Protein AF-A0A380JZU6-F1 (afdb_monomer)

Structure (mmCIF, N/CA/C/O backbone):
data_AF-A0A380JZU6-F1
#
_entry.id   AF-A0A380JZU6-F1
#
loop_
_atom_site.group_PDB
_atom_site.id
_atom_site.type_symbol
_atom_site.label_atom_id
_atom_site.label_alt_id
_atom_site.label_comp_id
_atom_site.label_asym_id
_atom_site.label_entity_id
_atom_site.label_seq_id
_atom_site.pdbx_PDB_ins_code
_atom_site.Cartn_x
_atom_site.Cartn_y
_atom_site.Cartn_z
_atom_site.occupancy
_atom_site.B_iso_or_equiv
_atom_site.auth_seq_id
_atom_site.auth_comp_id
_atom_site.auth_asym_id
_atom_site.auth_atom_id
_atom_site.pdbx_PDB_model_num
ATOM 1 N N . MET A 1 1 ? -15.345 -0.603 10.536 1.00 88.44 1 MET A N 1
ATOM 2 C CA . MET A 1 1 ? -15.101 -0.574 9.081 1.00 88.44 1 MET A CA 1
ATOM 3 C C . MET A 1 1 ? -13.608 -0.703 8.896 1.00 88.44 1 MET A C 1
ATOM 5 O O . MET A 1 1 ? -12.886 -0.071 9.653 1.00 88.44 1 MET A O 1
ATOM 9 N N . GLU A 1 2 ? -13.164 -1.559 7.989 1.00 94.00 2 GLU A N 1
ATOM 10 C CA . GLU A 1 2 ? -11.741 -1.737 7.711 1.00 94.00 2 GLU A CA 1
ATOM 11 C C . GLU A 1 2 ? -11.262 -0.701 6.688 1.00 94.00 2 GLU A C 1
ATOM 13 O O . GLU A 1 2 ? -11.996 -0.374 5.753 1.00 94.00 2 GLU A O 1
ATOM 18 N N . VAL A 1 3 ? -10.041 -0.193 6.871 1.00 96.50 3 VAL A N 1
ATOM 19 C CA . VAL A 1 3 ? -9.372 0.726 5.945 1.00 96.50 3 VAL A CA 1
ATOM 20 C C . VAL A 1 3 ? -8.039 0.111 5.529 1.00 96.50 3 VAL A C 1
ATOM 22 O O . VAL A 1 3 ? -7.251 -0.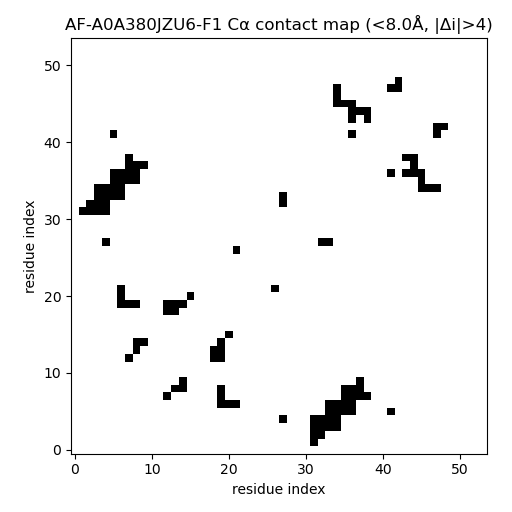336 6.365 1.00 96.50 3 VAL A O 1
ATOM 25 N N . ILE A 1 4 ? -7.799 0.076 4.219 1.00 97.50 4 ILE A N 1
ATOM 26 C CA . ILE A 1 4 ? -6.573 -0.447 3.618 1.00 97.50 4 ILE A CA 1
ATOM 27 C C . ILE A 1 4 ? -6.012 0.623 2.692 1.00 97.50 4 ILE A C 1
ATOM 29 O O . ILE A 1 4 ? -6.686 1.084 1.771 1.00 97.50 4 ILE A O 1
ATOM 33 N N . TYR A 1 5 ? -4.758 0.979 2.920 1.00 98.12 5 TYR A N 1
ATOM 34 C CA . TYR A 1 5 ? -4.007 1.914 2.105 1.00 98.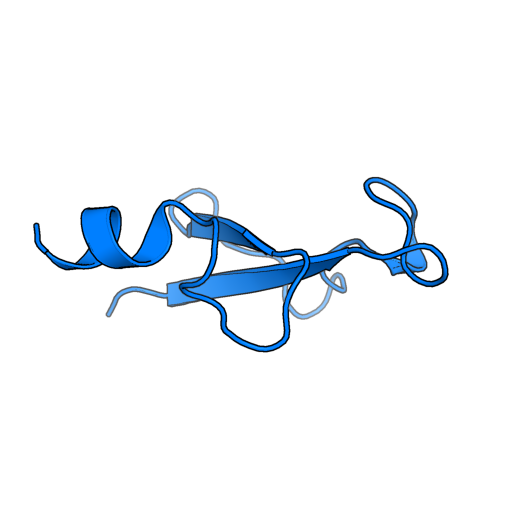12 5 TYR A CA 1
ATOM 35 C C . TYR A 1 5 ? -3.253 1.154 1.028 1.00 98.12 5 TYR A C 1
ATOM 37 O O . TYR A 1 5 ? -2.642 0.116 1.286 1.00 98.12 5 TYR A O 1
ATOM 45 N N . VAL A 1 6 ? -3.270 1.690 -0.188 1.00 97.62 6 VAL A N 1
ATOM 46 C CA . VAL A 1 6 ? -2.538 1.119 -1.314 1.00 97.62 6 VAL A CA 1
ATOM 47 C C . VAL A 1 6 ? -1.630 2.193 -1.888 1.00 97.62 6 VAL A C 1
ATOM 49 O O . VAL A 1 6 ? -2.126 3.210 -2.369 1.00 97.62 6 VAL A O 1
ATOM 52 N N . ARG A 1 7 ? -0.314 1.966 -1.865 1.00 97.50 7 ARG A N 1
ATOM 53 C CA . ARG A 1 7 ? 0.673 2.888 -2.449 1.00 97.50 7 ARG A CA 1
ATOM 54 C C . ARG A 1 7 ? 1.400 2.243 -3.618 1.00 97.50 7 ARG A C 1
ATOM 56 O O . ARG A 1 7 ? 1.668 1.040 -3.626 1.00 97.50 7 ARG A O 1
ATOM 63 N N . HIS A 1 8 ? 1.632 3.035 -4.657 1.00 98.06 8 HIS A N 1
ATOM 64 C CA . HIS A 1 8 ? 2.247 2.566 -5.890 1.00 98.06 8 HIS A CA 1
ATOM 65 C C . HIS A 1 8 ? 3.753 2.769 -5.839 1.00 98.06 8 HIS A C 1
ATOM 67 O O . HIS A 1 8 ? 4.188 3.782 -5.319 1.00 98.06 8 HIS A O 1
ATOM 73 N N . GLN A 1 9 ? 4.519 1.841 -6.398 1.00 97.94 9 GLN A N 1
ATOM 74 C CA . GLN A 1 9 ? 5.924 2.052 -6.719 1.00 97.94 9 GLN A CA 1
ATOM 75 C C . GLN A 1 9 ? 6.182 1.779 -8.199 1.00 97.94 9 GLN A C 1
ATOM 77 O O . GLN A 1 9 ? 5.616 0.835 -8.764 1.00 97.94 9 GLN A O 1
ATOM 82 N N . ASP A 1 10 ? 7.090 2.557 -8.766 1.00 97.06 10 ASP A N 1
ATOM 83 C CA . ASP A 1 10 ? 7.714 2.365 -10.072 1.00 97.06 10 ASP A CA 1
ATOM 84 C C . ASP A 1 10 ? 9.058 3.124 -10.099 1.00 97.06 10 ASP A C 1
ATOM 86 O O . ASP A 1 10 ? 9.592 3.479 -9.043 1.00 97.06 10 ASP A O 1
ATOM 90 N N . ASP A 1 11 ? 9.630 3.314 -11.287 1.00 96.62 11 ASP A N 1
ATOM 91 C CA . ASP A 1 11 ? 10.920 3.987 -11.455 1.00 96.62 11 ASP A CA 1
ATOM 92 C C . ASP A 1 11 ? 10.850 5.494 -11.139 1.00 96.62 11 ASP A C 1
ATOM 94 O O . ASP A 1 11 ? 11.855 6.076 -10.729 1.00 96.62 11 ASP A O 1
ATOM 98 N N . ASP A 1 12 ? 9.672 6.115 -11.272 1.00 95.38 12 ASP A N 1
ATOM 99 C CA . ASP A 1 12 ? 9.443 7.531 -10.963 1.00 95.38 12 ASP A CA 1
ATOM 100 C C . ASP A 1 12 ? 9.047 7.724 -9.485 1.00 95.38 12 ASP A C 1
ATOM 102 O O . ASP A 1 12 ? 9.413 8.716 -8.849 1.00 95.38 12 ASP A O 1
ATOM 106 N N . LEU A 1 13 ? 8.328 6.754 -8.912 1.00 95.50 13 LEU A N 1
ATOM 107 C CA . LEU A 1 13 ? 7.854 6.726 -7.532 1.00 95.50 13 LEU A CA 1
ATOM 108 C C . LEU A 1 13 ? 8.564 5.618 -6.742 1.00 95.50 13 LEU A C 1
ATOM 110 O O . LEU A 1 13 ? 7.997 4.575 -6.404 1.00 95.50 13 LEU A O 1
ATOM 114 N N . VAL A 1 14 ? 9.842 5.862 -6.460 1.00 97.00 14 VAL A N 1
ATOM 115 C CA . VAL A 1 14 ? 10.763 4.875 -5.882 1.00 97.00 14 VAL A CA 1
ATOM 116 C C . VAL A 1 14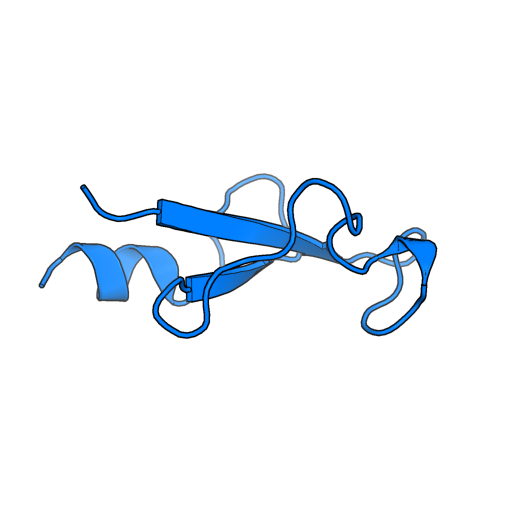 ? 10.365 4.489 -4.455 1.00 97.00 14 VAL A C 1
ATOM 118 O O . VAL A 1 14 ? 10.156 5.353 -3.600 1.00 97.00 14 VAL A O 1
ATOM 121 N N . PHE A 1 15 ? 10.336 3.183 -4.174 1.00 96.25 15 PHE A N 1
ATOM 122 C CA . PHE A 1 15 ? 10.045 2.629 -2.848 1.00 96.25 15 PHE A CA 1
ATOM 123 C C . PHE A 1 15 ? 10.951 3.225 -1.758 1.00 96.25 15 PHE A C 1
ATOM 125 O O . PHE A 1 15 ? 12.173 3.267 -1.902 1.00 96.25 15 PHE A O 1
ATOM 132 N N . GLY A 1 16 ? 10.348 3.664 -0.653 1.00 95.56 16 GLY A N 1
ATOM 133 C CA . GLY A 1 16 ? 11.029 4.302 0.478 1.00 95.56 16 GLY A CA 1
ATOM 134 C C . GLY A 1 16 ? 11.461 5.753 0.240 1.00 95.56 16 GLY A C 1
ATOM 135 O O . GLY A 1 16 ? 12.039 6.367 1.136 1.00 95.56 16 GLY A O 1
ATOM 136 N N . SER A 1 17 ? 11.210 6.324 -0.943 1.00 96.75 17 SER A N 1
ATOM 137 C CA . SER A 1 17 ? 11.435 7.754 -1.172 1.00 96.75 17 SER A CA 1
ATOM 138 C C . SER A 1 17 ? 10.358 8.596 -0.484 1.00 96.75 17 SER A C 1
ATOM 140 O O . SER A 1 17 ? 9.218 8.166 -0.327 1.00 96.75 17 SER A O 1
ATOM 142 N N . GLY A 1 18 ? 10.686 9.841 -0.126 1.00 96.00 18 GLY A N 1
ATOM 143 C CA . GLY A 1 18 ? 9.717 10.732 0.522 1.00 96.00 18 GLY A CA 1
ATOM 144 C C . GLY A 1 18 ? 8.471 11.014 -0.329 1.00 96.00 18 GLY A C 1
ATOM 145 O O . GLY A 1 18 ? 7.388 11.166 0.221 1.00 96.00 18 GLY A O 1
ATOM 146 N N . GLY A 1 19 ? 8.602 11.034 -1.661 1.00 94.44 19 GLY A N 1
ATOM 147 C CA . GLY A 1 19 ? 7.461 11.205 -2.570 1.00 94.44 19 GLY A CA 1
ATOM 148 C C . GLY A 1 19 ? 6.556 9.973 -2.666 1.00 94.44 19 GLY A C 1
ATOM 149 O O . GLY A 1 19 ? 5.399 10.102 -3.052 1.00 94.44 19 GLY A O 1
ATOM 150 N N . TRP A 1 20 ? 7.073 8.797 -2.307 1.00 97.12 20 TRP A N 1
ATOM 151 C CA . TRP A 1 20 ? 6.359 7.521 -2.333 1.00 97.12 20 TRP A CA 1
ATOM 152 C C . TRP A 1 20 ? 5.589 7.224 -1.036 1.00 97.12 20 TRP A C 1
ATOM 154 O O . TRP A 1 20 ? 4.614 6.466 -1.047 1.00 97.12 20 TRP A O 1
ATOM 164 N N . GLU A 1 21 ? 6.018 7.803 0.086 1.00 96.94 21 GLU A N 1
ATOM 165 C CA . GLU A 1 21 ? 5.355 7.618 1.374 1.00 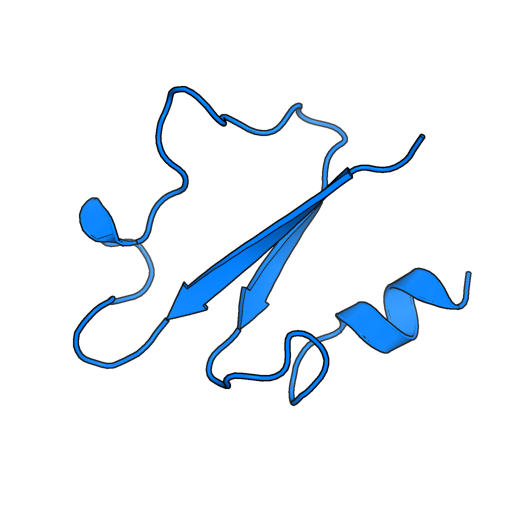96.94 21 GLU A CA 1
ATOM 166 C C . GLU A 1 21 ? 3.913 8.149 1.373 1.00 96.94 21 GLU A C 1
ATOM 168 O O . GLU A 1 21 ? 3.528 9.029 0.600 1.00 96.94 21 GLU A O 1
ATOM 173 N N . ILE A 1 22 ? 3.090 7.611 2.276 1.00 96.56 22 ILE A N 1
ATOM 174 C CA . ILE A 1 22 ? 1.741 8.142 2.484 1.00 96.56 22 ILE A CA 1
ATOM 175 C C . ILE A 1 22 ? 1.872 9.550 3.059 1.00 96.56 22 ILE A C 1
ATOM 177 O O . ILE A 1 22 ? 2.569 9.762 4.051 1.00 96.56 22 ILE A O 1
ATOM 181 N N . HIS A 1 23 ? 1.179 10.506 2.442 1.00 96.38 23 HIS A N 1
ATOM 182 C CA . HIS A 1 23 ? 1.175 11.885 2.910 1.00 96.38 23 HIS A CA 1
ATOM 183 C C . HIS A 1 23 ? 0.715 11.968 4.372 1.00 96.38 23 HIS A C 1
ATOM 185 O O . HIS A 1 23 ? -0.252 11.314 4.762 1.00 96.38 23 HIS A O 1
ATOM 191 N N . GLU A 1 24 ? 1.362 12.819 5.166 1.00 95.00 24 GLU A N 1
ATOM 192 C CA . GLU A 1 24 ? 1.151 12.927 6.617 1.00 95.00 24 GLU A CA 1
ATOM 193 C C . GLU A 1 24 ? -0.317 13.165 7.016 1.00 95.00 24 GLU A C 1
ATOM 195 O O . GLU A 1 24 ? -0.793 12.626 8.017 1.00 95.00 24 GLU A O 1
ATOM 200 N N . SER A 1 25 ? -1.081 13.886 6.190 1.00 96.50 25 SER A N 1
ATOM 201 C CA . SER A 1 25 ? -2.513 14.134 6.415 1.00 96.50 25 SER A CA 1
ATOM 202 C C . SER A 1 25 ? -3.394 12.882 6.300 1.00 96.50 25 SER A C 1
ATOM 204 O O . SER A 1 25 ? -4.572 12.935 6.642 1.00 96.50 25 SER A O 1
ATOM 206 N N . LEU A 1 26 ? -2.854 11.785 5.767 1.00 95.00 26 LEU A N 1
ATOM 207 C CA . LEU A 1 26 ? -3.511 10.493 5.565 1.00 95.00 26 LEU A CA 1
ATOM 208 C C . LEU A 1 26 ? -2.797 9.369 6.329 1.00 95.00 26 LEU A C 1
ATOM 210 O O . LEU A 1 26 ? -2.972 8.203 5.982 1.00 95.00 26 LEU A O 1
ATOM 214 N N . THR A 1 27 ? -1.990 9.708 7.339 1.00 95.19 27 THR A N 1
ATOM 215 C CA . THR A 1 27 ? -1.223 8.734 8.127 1.00 95.19 27 THR A CA 1
ATOM 216 C C . THR A 1 27 ? -2.127 7.598 8.624 1.00 95.19 27 THR A C 1
ATOM 218 O O . THR A 1 27 ? -3.088 7.878 9.348 1.00 95.19 27 THR A O 1
ATOM 221 N N . PRO A 1 28 ? -1.829 6.333 8.271 1.00 96.25 28 PRO A N 1
ATOM 222 C CA . PRO A 1 28 ? -2.611 5.195 8.736 1.00 96.25 28 PRO A CA 1
ATOM 223 C C . PRO A 1 28 ? -2.523 5.025 10.251 1.00 96.25 28 PRO A C 1
ATOM 225 O O . PRO A 1 28 ? -1.477 5.250 10.868 1.00 96.25 28 PRO A O 1
ATOM 228 N N . GLN A 1 29 ? -3.610 4.561 10.855 1.00 96.06 29 GLN A N 1
ATOM 229 C CA . GLN A 1 29 ? -3.606 4.082 12.230 1.00 96.06 29 GLN A CA 1
ATOM 230 C C . GLN A 1 29 ? -2.778 2.798 12.340 1.00 96.06 29 GLN A C 1
ATOM 232 O O . GLN A 1 29 ? -2.624 2.045 11.381 1.00 96.06 29 GLN A O 1
ATOM 237 N N . SER A 1 30 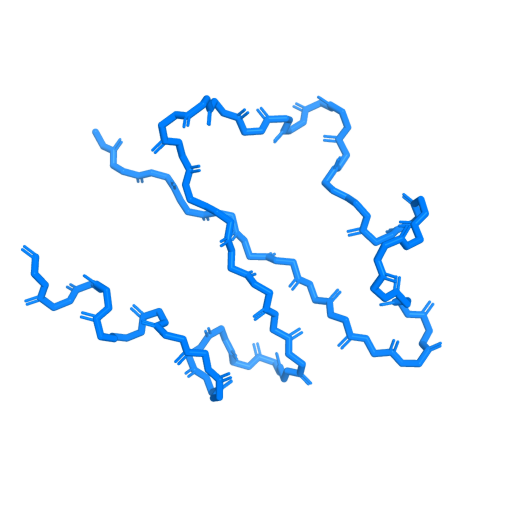? -2.283 2.493 13.541 1.00 92.12 30 SER A N 1
ATOM 238 C CA . SER A 1 30 ? -1.432 1.317 13.774 1.00 92.12 30 SER A CA 1
ATOM 239 C C . SER A 1 30 ? -2.095 -0.023 13.427 1.00 92.12 30 SER A C 1
ATOM 241 O O . SER A 1 30 ? -1.393 -0.997 13.165 1.00 92.12 30 SER A O 1
ATOM 243 N N . SER A 1 31 ? -3.429 -0.085 13.423 1.00 93.19 31 SER A N 1
ATOM 244 C CA . SER A 1 31 ? -4.205 -1.265 13.027 1.00 93.19 31 SER A CA 1
ATOM 245 C C . SER A 1 31 ? -4.547 -1.321 11.537 1.00 93.19 31 SER A C 1
ATOM 247 O O . SER A 1 31 ? -5.063 -2.338 11.080 1.00 93.19 31 SER A O 1
ATOM 249 N N . GLU A 1 32 ? -4.321 -0.245 10.783 1.00 96.81 32 GLU A N 1
ATOM 250 C CA . GLU A 1 32 ? -4.676 -0.165 9.366 1.00 96.81 32 GLU A CA 1
ATOM 251 C C . GLU A 1 32 ? -3.562 -0.728 8.488 1.00 96.81 32 GLU A C 1
ATOM 253 O O . GLU A 1 32 ? -2.367 -0.608 8.770 1.00 96.81 32 GLU A O 1
ATOM 258 N N . LYS A 1 33 ? -3.961 -1.383 7.398 1.00 96.31 33 LYS A N 1
ATOM 259 C CA . LYS A 1 33 ? -3.023 -2.115 6.556 1.00 96.31 33 LYS A CA 1
ATOM 260 C C . LYS A 1 33 ? -2.516 -1.250 5.411 1.00 96.31 33 LYS A C 1
ATOM 262 O O . LYS A 1 33 ? -3.304 -0.596 4.736 1.00 96.31 33 LYS A O 1
ATOM 267 N N . ILE A 1 34 ? -1.220 -1.341 5.124 1.00 97.69 34 ILE A N 1
ATOM 268 C CA . ILE A 1 34 ? -0.615 -0.800 3.903 1.00 97.69 34 ILE A CA 1
ATOM 269 C C . ILE A 1 34 ? -0.285 -1.957 2.952 1.00 97.69 34 ILE A C 1
ATOM 271 O O . ILE A 1 34 ? 0.203 -3.013 3.375 1.00 97.69 34 ILE A O 1
ATOM 275 N N . VAL A 1 35 ? -0.581 -1.766 1.668 1.00 98.06 35 VAL A N 1
ATOM 276 C CA . VAL A 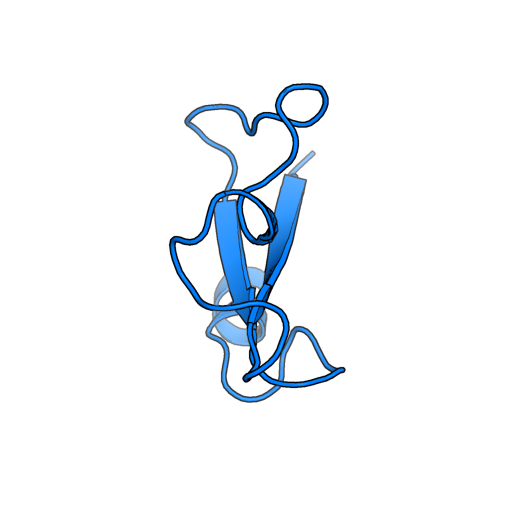1 35 ? -0.244 -2.677 0.573 1.00 98.06 35 VAL A CA 1
ATOM 277 C C . VAL A 1 35 ? 0.525 -1.917 -0.497 1.00 98.06 35 VAL A C 1
ATOM 279 O O . VAL A 1 35 ? 0.034 -0.943 -1.067 1.00 98.06 35 VAL A O 1
ATOM 282 N N . ASP A 1 36 ? 1.709 -2.419 -0.817 1.00 98.25 36 ASP A N 1
ATOM 283 C CA . ASP A 1 36 ? 2.541 -1.884 -1.888 1.00 98.25 36 ASP A CA 1
ATOM 284 C C . ASP A 1 36 ? 2.182 -2.567 -3.213 1.00 98.25 36 ASP A C 1
ATOM 286 O O . ASP A 1 36 ? 1.980 -3.786 -3.261 1.00 98.25 36 ASP A O 1
ATOM 290 N N . LYS A 1 37 ? 2.068 -1.789 -4.297 1.00 98.38 37 LYS A N 1
ATOM 291 C CA . LYS A 1 37 ? 1.748 -2.308 -5.638 1.00 98.38 37 LYS A CA 1
ATOM 292 C C . LYS A 1 37 ? 2.664 -1.744 -6.722 1.00 98.38 37 LYS A C 1
ATOM 294 O O . LYS A 1 37 ? 2.965 -0.555 -6.732 1.00 98.38 37 LYS A O 1
ATOM 299 N N . SER A 1 38 ? 2.955 -2.555 -7.736 1.00 98.19 38 SER A N 1
ATOM 300 C CA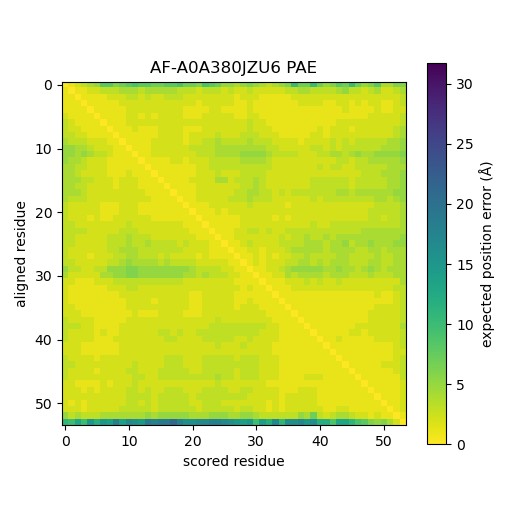 . SER A 1 38 ? 3.723 -2.142 -8.930 1.00 98.19 38 SER A CA 1
ATOM 301 C C . SER A 1 38 ? 2.904 -2.140 -10.227 1.00 98.19 38 SER A C 1
ATOM 303 O O . SER A 1 38 ? 3.444 -1.946 -11.306 1.00 98.19 38 SER A O 1
ATOM 305 N N . TYR A 1 39 ? 1.586 -2.351 -10.151 1.00 97.38 39 TYR A N 1
ATOM 306 C CA . TYR A 1 39 ? 0.685 -2.337 -11.310 1.00 97.38 39 TYR A CA 1
ATOM 307 C C . TYR A 1 39 ? -0.539 -1.451 -11.046 1.00 97.38 39 TYR A C 1
ATOM 309 O O . TYR A 1 39 ? -0.817 -1.079 -9.905 1.00 97.38 39 TYR A O 1
ATOM 317 N N . ASN A 1 40 ? -1.319 -1.142 -12.087 1.00 97.31 40 ASN A N 1
ATOM 318 C CA . ASN A 1 40 ? -2.573 -0.385 -11.938 1.00 97.31 40 ASN A CA 1
ATOM 319 C C . ASN A 1 40 ? -3.583 -1.103 -11.033 1.00 97.31 40 ASN A C 1
ATOM 321 O O . ASN A 1 40 ? -4.239 -0.476 -10.207 1.00 97.31 40 ASN A O 1
ATOM 325 N N . SER A 1 41 ? -3.675 -2.429 -11.148 1.00 98.12 41 SER A N 1
ATOM 326 C CA . SER A 1 41 ? -4.517 -3.236 -10.265 1.00 98.12 41 SER A CA 1
ATOM 327 C C . SER A 1 41 ? -3.882 -3.374 -8.882 1.00 98.12 41 SER A C 1
ATOM 329 O O . SER A 1 41 ? -2.761 -3.865 -8.767 1.00 98.12 41 SER A O 1
ATOM 331 N N . ALA A 1 42 ? -4.637 -3.033 -7.835 1.00 98.12 42 ALA A N 1
ATOM 332 C CA . ALA A 1 42 ? -4.242 -3.252 -6.441 1.00 98.12 42 ALA A CA 1
ATOM 333 C C . ALA A 1 42 ? -4.140 -4.740 -6.059 1.00 98.12 42 ALA A C 1
ATOM 335 O O . ALA A 1 42 ? -3.547 -5.072 -5.037 1.00 98.12 42 ALA A O 1
ATOM 336 N N . PHE A 1 43 ? -4.706 -5.638 -6.871 1.00 98.19 43 PHE A N 1
ATOM 337 C CA . PHE A 1 43 ? -4.692 -7.084 -6.637 1.00 98.19 43 PHE A CA 1
ATOM 338 C C . PHE A 1 43 ? -3.558 -7.798 -7.371 1.00 98.19 43 PHE A C 1
ATOM 340 O O . PHE A 1 43 ? -3.124 -8.873 -6.959 1.00 98.19 43 PHE A O 1
ATOM 347 N N . LYS A 1 44 ? -3.103 -7.245 -8.501 1.00 98.25 44 LYS A N 1
ATOM 348 C CA . LYS A 1 44 ? -2.108 -7.913 -9.339 1.00 98.25 44 LYS A CA 1
ATOM 349 C C . LYS A 1 44 ? -0.764 -7.923 -8.620 1.00 98.25 44 LYS A C 1
ATOM 351 O O . LYS A 1 44 ? -0.217 -6.865 -8.334 1.00 98.25 44 LYS A O 1
ATOM 356 N N . ALA A 1 45 ? -0.224 -9.124 -8.418 1.00 97.50 45 ALA A N 1
ATOM 357 C CA . ALA A 1 45 ? 1.058 -9.339 -7.750 1.00 97.50 45 ALA A CA 1
ATOM 358 C C . ALA A 1 45 ? 1.128 -8.715 -6.341 1.00 97.50 45 ALA A C 1
ATOM 360 O O . ALA A 1 45 ? 2.196 -8.315 -5.891 1.00 97.50 45 ALA A O 1
ATOM 361 N N . THR A 1 46 ? -0.008 -8.656 -5.641 1.00 97.44 46 THR A N 1
ATOM 362 C CA . THR A 1 46 ? -0.080 -8.299 -4.220 1.00 97.44 46 THR A CA 1
ATOM 363 C C . THR A 1 46 ? -0.746 -9.430 -3.430 1.00 97.44 46 THR A C 1
ATOM 365 O O . THR A 1 46 ? -1.341 -10.348 -3.999 1.00 97.44 46 THR A O 1
ATOM 368 N N . GLY A 1 47 ? -0.685 -9.362 -2.098 1.00 97.25 47 GLY A N 1
ATOM 369 C CA . GLY A 1 47 ? -1.430 -10.261 -1.208 1.00 97.25 47 GLY A CA 1
ATOM 370 C C . GLY A 1 47 ? -2.886 -9.845 -0.955 1.00 97.25 47 GLY A C 1
ATOM 371 O O . GLY A 1 47 ? -3.588 -10.533 -0.216 1.00 97.25 47 GLY A O 1
ATOM 372 N N . LEU A 1 48 ? -3.359 -8.736 -1.543 1.00 97.75 48 LEU A N 1
ATOM 373 C CA . LEU A 1 48 ? -4.621 -8.095 -1.149 1.00 97.75 48 LEU A CA 1
ATOM 374 C C . LEU A 1 48 ? -5.843 -8.997 -1.358 1.00 97.75 48 LEU A C 1
ATOM 376 O O . LEU A 1 48 ? -6.717 -9.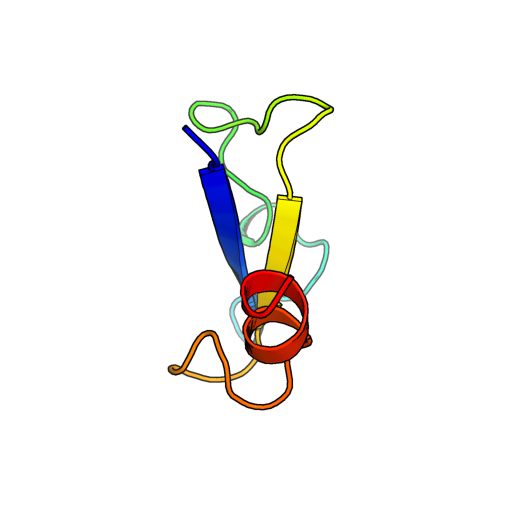069 -0.501 1.00 97.75 48 LEU A O 1
ATOM 380 N N . ALA A 1 49 ? -5.892 -9.733 -2.471 1.00 97.69 49 ALA A N 1
ATOM 381 C CA . ALA A 1 49 ? -7.016 -10.625 -2.750 1.00 97.69 49 ALA A CA 1
ATOM 382 C C . ALA A 1 49 ? -7.107 -11.778 -1.7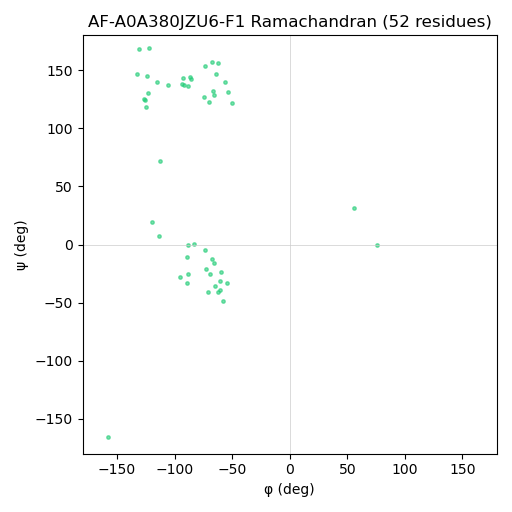41 1.00 97.69 49 ALA A C 1
ATOM 384 O O . ALA A 1 49 ? -8.203 -12.217 -1.416 1.00 97.69 49 ALA A O 1
ATOM 385 N N . ALA A 1 50 ? -5.964 -12.299 -1.283 1.00 97.50 50 ALA A N 1
ATOM 386 C CA . ALA A 1 50 ? -5.932 -13.358 -0.278 1.00 97.50 50 ALA A CA 1
ATOM 387 C C . ALA A 1 50 ? -6.357 -12.830 1.090 1.00 97.50 50 ALA A C 1
ATOM 389 O O . ALA A 1 50 ? -7.142 -13.482 1.764 1.00 97.50 50 ALA A O 1
ATOM 390 N N . TYR A 1 51 ? -5.895 -11.631 1.439 1.00 96.19 51 TYR A N 1
ATOM 391 C CA . TYR A 1 51 ? -6.250 -10.961 2.681 1.00 96.19 51 TYR A CA 1
ATOM 392 C C . TYR A 1 51 ? -7.766 -10.750 2.825 1.00 96.19 51 TYR A C 1
ATOM 394 O O . TYR A 1 51 ? -8.333 -11.142 3.832 1.00 96.19 51 TYR A O 1
ATOM 402 N N . LEU A 1 52 ? -8.434 -10.231 1.789 1.00 96.12 52 LEU A N 1
ATOM 403 C CA . LEU A 1 52 ? -9.871 -9.905 1.823 1.00 96.12 52 LEU A CA 1
ATOM 404 C C . LEU A 1 52 ? -10.822 -11.115 1.779 1.00 96.12 52 LEU A C 1
ATOM 406 O O . LEU A 1 52 ? -12.038 -10.942 1.806 1.00 96.12 52 LEU A O 1
ATOM 410 N N . ARG A 1 53 ? -10.303 -12.336 1.619 1.00 95.12 53 ARG A N 1
ATOM 411 C CA . ARG A 1 53 ? -11.121 -13.563 1.595 1.00 95.12 53 ARG A CA 1
ATOM 412 C C . ARG A 1 53 ? -11.341 -14.171 2.985 1.00 95.12 53 ARG A C 1
ATOM 414 O O . ARG A 1 53 ? -11.993 -15.211 3.072 1.00 95.12 53 ARG A O 1
ATOM 421 N N . HIS A 1 54 ? -10.789 -13.553 4.023 1.00 72.62 54 HIS A N 1
ATOM 422 C CA . HIS A 1 54 ? -10.886 -13.954 5.425 1.00 72.62 54 HIS A CA 1
ATOM 423 C C . HIS A 1 54 ? -11.590 -12.868 6.237 1.00 72.62 54 HIS A C 1
ATOM 425 O O . HIS A 1 54 ? -12.165 -13.238 7.283 1.00 72.62 54 HIS A O 1
#

Nearest PDB structures (foldseek):
  2a67-assembly1_A  TM=9.395E-01  e=9.269E-04  Enterococcus faecalis V583
  5ha8-assembly1_A-2  TM=8.972E-01  e=4.732E-03  Microbacterium hydrocarbonoxydans
  3hb7-assembly4_H  TM=9.132E-01  e=1.403E-02  Alkaliphilus metalliredigens QYMF
  3mcw-assembly1_B  TM=8.371E-01  e=8.721E-03  Chromobacterium violaceum ATCC 12472
  8cib-assembly1_F  TM=7.927E-01  e=8.721E-03  Pseudomonas aeruginosa

Mean predicted aligned error: 2.42 Å

Secondary structure (DSSP, 8-state):
---EEEEE-SSSS-TTSTTTSPPGGGPPPTTSEEEEESSSSSSTTSSHHHHTT-

Foldseek 3Di:
DAAEAEWEDDPVQHPPDPSRDDPPVCDDDPPHYYWYDHDPDSPPPTCVVVVVVD

Radius of gyration: 11.8 Å; Cα contacts (8 Å, |Δi|>4): 61; chains: 1; bounding box: 26×28×26 Å

Solvent-accessible surface area (backbone atoms only — not comparable to full-atom values): 3601 Å² total; per-residue (Å²): 136,90,60,75,47,76,42,64,37,50,93,89,33,38,83,91,36,83,88,35,50,78,54,77,96,68,60,75,56,95,88,44,49,80,43,71,24,75,51,94,48,74,51,54,94,38,65,51,64,66,59,76,74,113

InterPro domains:
  IPR000868 Isochorismatase-like domain [PF00857] (1-53)
  IPR036380 Isochorismatase-like superfamily [G3DSA:3.40.50.850] (1-54)
  IPR036380 Isochorismatase-like superfamily [SSF52499] (2-53)

Sequence (54 aa):
MEVIYVRHQDDDLVFGSGGWEIHESLTPQSSEKIVDKSYNSAFKATGLAAYLRH

Organism: NCBI:txid99822

pLDDT: mean 96.09, std 3.66, range [72.62, 98.38]